Protein AF-A0A2D7VWM6-F1 (afdb_monomer_lite)

pLDDT: mean 77.24, std 12.57, range [46.75, 94.81]

Foldseek 3Di:
DPPPPPPPPPCVVCVVVVVVVVVVVVVVVVVVVVQVVCCVVVVDGPCVPPPDQQADDPVVVVCQCPVDPVLVPDDPVVVSVVRSVVRD

Radius of gyration: 26.34 Å; chains: 1; bounding box: 54×18×76 Å

Structure (mmCIF, N/CA/C/O backbone):
data_AF-A0A2D7VWM6-F1
#
_entry.id   AF-A0A2D7VWM6-F1
#
loop_
_atom_site.group_PDB
_atom_site.id
_atom_site.type_symbol
_atom_site.label_atom_id
_atom_site.label_alt_id
_atom_site.label_comp_id
_atom_site.label_asym_id
_atom_site.label_entity_id
_atom_site.label_seq_id
_atom_site.pdbx_PDB_ins_code
_atom_site.Cartn_x
_atom_site.Cartn_y
_atom_site.Cartn_z
_atom_site.occupancy
_atom_site.B_iso_or_equiv
_atom_site.auth_seq_id
_atom_site.auth_comp_id
_atom_site.auth_asy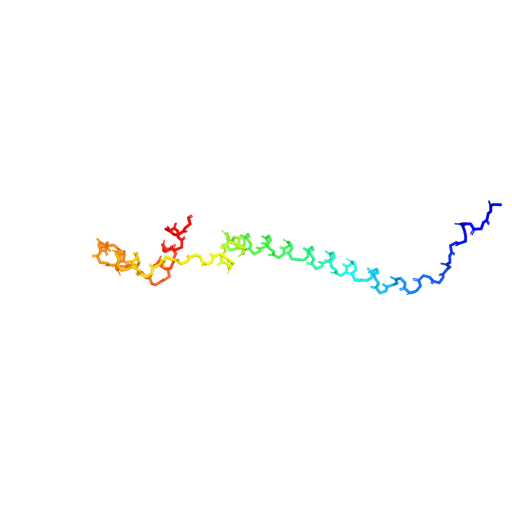m_id
_atom_site.auth_atom_id
_atom_site.pdbx_PDB_model_num
ATOM 1 N N . MET A 1 1 ? 21.498 -7.126 -52.105 1.00 46.75 1 MET A N 1
ATOM 2 C CA . MET A 1 1 ? 20.637 -7.299 -50.915 1.00 46.75 1 MET A CA 1
ATOM 3 C C . MET A 1 1 ? 21.515 -7.296 -49.665 1.00 46.75 1 MET A C 1
ATOM 5 O O . MET A 1 1 ? 21.821 -8.346 -49.129 1.00 46.75 1 MET A O 1
ATOM 9 N N . MET A 1 2 ? 22.012 -6.119 -49.272 1.00 52.34 2 MET A N 1
ATOM 10 C CA . MET A 1 2 ? 22.910 -5.918 -48.120 1.00 52.34 2 MET A CA 1
ATOM 11 C C . MET A 1 2 ? 22.795 -4.458 -47.646 1.00 52.34 2 MET A C 1
ATOM 13 O O . MET A 1 2 ? 23.780 -3.755 -47.500 1.00 52.34 2 MET A O 1
ATOM 17 N N . TYR A 1 3 ? 21.561 -3.968 -47.506 1.00 55.91 3 TYR A N 1
ATOM 18 C CA . TYR A 1 3 ? 21.271 -2.620 -46.987 1.00 55.91 3 TYR A CA 1
ATOM 19 C C . TYR A 1 3 ? 20.487 -2.661 -45.666 1.00 55.91 3 TYR A C 1
ATOM 21 O O . TYR A 1 3 ? 20.217 -1.625 -45.079 1.00 55.91 3 TYR A O 1
ATOM 29 N N . LEU A 1 4 ? 20.134 -3.855 -45.172 1.00 58.78 4 LEU A N 1
ATOM 30 C CA . LEU A 1 4 ? 19.329 -4.034 -43.954 1.00 58.78 4 LEU A CA 1
ATOM 31 C C . LEU A 1 4 ? 20.169 -4.172 -42.669 1.00 58.78 4 LEU A C 1
ATOM 33 O O . LEU A 1 4 ? 19.607 -4.366 -41.599 1.00 58.78 4 LEU A O 1
ATOM 37 N N . LEU A 1 5 ? 21.503 -4.109 -42.769 1.00 61.94 5 LEU A N 1
ATOM 38 C CA . LEU A 1 5 ? 22.444 -4.331 -41.658 1.00 61.94 5 LEU A CA 1
ATOM 39 C C . LEU A 1 5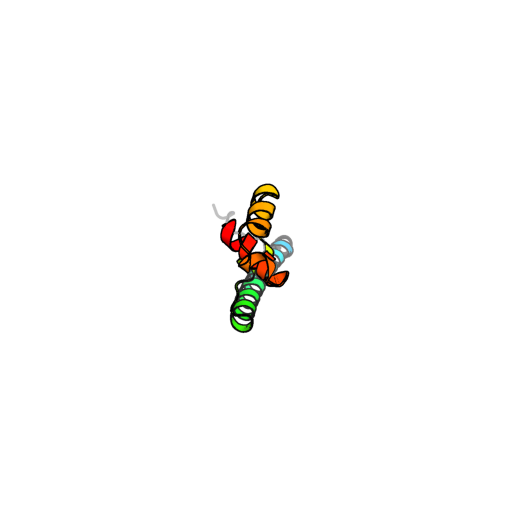 ? 23.451 -3.180 -41.483 1.00 61.94 5 LEU A C 1
ATOM 41 O O . LEU A 1 5 ? 24.558 -3.393 -40.999 1.00 61.94 5 LEU A O 1
ATOM 45 N N . GLN A 1 6 ? 23.097 -1.954 -41.870 1.00 57.94 6 GLN A N 1
ATOM 46 C CA . GLN A 1 6 ? 23.805 -0.787 -41.344 1.00 57.94 6 GLN A CA 1
ATOM 47 C C . GLN A 1 6 ? 23.164 -0.436 -40.002 1.00 57.94 6 GLN A C 1
ATOM 49 O O . GLN A 1 6 ? 22.064 0.104 -39.952 1.00 57.94 6 GLN A O 1
ATOM 54 N N . THR A 1 7 ? 23.819 -0.818 -38.904 1.00 63.75 7 THR A N 1
ATOM 55 C CA . THR A 1 7 ? 23.470 -0.311 -37.576 1.00 63.75 7 THR A CA 1
ATOM 56 C C . THR A 1 7 ? 23.781 1.176 -37.568 1.00 63.75 7 THR A C 1
ATOM 58 O O . THR A 1 7 ? 24.954 1.550 -37.540 1.00 63.75 7 THR A O 1
ATOM 61 N N . ASP A 1 8 ? 22.741 2.001 -37.648 1.00 63.28 8 ASP A N 1
ATOM 62 C CA . ASP A 1 8 ? 22.851 3.448 -37.500 1.00 63.28 8 ASP A CA 1
ATOM 63 C C . ASP A 1 8 ? 23.536 3.736 -36.156 1.00 63.28 8 ASP A C 1
ATOM 65 O O . ASP A 1 8 ? 23.021 3.390 -35.089 1.00 63.28 8 ASP A O 1
ATOM 69 N N . THR A 1 9 ? 24.757 4.267 -36.208 1.00 65.31 9 THR A N 1
ATOM 70 C CA . THR A 1 9 ? 25.617 4.463 -35.030 1.00 65.31 9 THR A CA 1
ATOM 71 C C . THR A 1 9 ? 25.086 5.550 -34.095 1.00 65.31 9 THR A C 1
ATOM 73 O O . THR A 1 9 ? 25.425 5.565 -32.911 1.00 65.31 9 THR A O 1
ATOM 76 N N . ASP A 1 10 ? 24.182 6.399 -34.585 1.00 67.75 10 ASP A N 1
ATOM 77 C CA . ASP A 1 10 ? 23.608 7.524 -33.851 1.00 67.75 10 ASP A CA 1
ATOM 78 C C . ASP A 1 10 ? 22.310 7.128 -33.127 1.00 67.75 10 ASP A C 1
ATOM 80 O O . ASP A 1 10 ? 21.241 7.707 -33.304 1.00 67.75 10 ASP A O 1
ATOM 84 N N . ALA A 1 11 ? 22.404 6.134 -32.242 1.00 70.75 11 ALA A N 1
ATOM 85 C CA . ALA A 1 11 ? 21.317 5.678 -31.367 1.00 70.75 11 ALA A CA 1
ATOM 86 C C . ALA A 1 11 ? 21.015 6.637 -30.189 1.00 70.75 11 ALA A C 1
ATOM 88 O O . ALA A 1 11 ? 20.305 6.282 -29.245 1.00 70.75 11 ALA A O 1
ATOM 89 N N . THR A 1 12 ? 21.549 7.859 -30.213 1.00 76.62 12 THR A N 1
ATOM 90 C CA . THR A 1 12 ? 21.421 8.854 -29.133 1.00 76.62 12 THR A CA 1
ATOM 91 C C . THR A 1 12 ? 19.969 9.256 -28.873 1.00 76.62 12 THR A C 1
ATOM 93 O O . THR A 1 12 ? 19.596 9.506 -27.728 1.00 76.62 12 THR A O 1
ATOM 96 N N . TRP A 1 13 ? 19.114 9.224 -29.897 1.00 81.12 13 TRP A N 1
ATOM 97 C CA . TRP A 1 13 ? 17.673 9.465 -29.773 1.00 81.12 13 TRP A CA 1
ATOM 98 C C . TRP A 1 13 ? 16.934 8.370 -28.983 1.00 81.12 13 TRP A C 1
ATOM 100 O O . TRP A 1 13 ? 15.862 8.630 -28.437 1.00 81.12 13 TRP A O 1
ATOM 110 N N . MET A 1 14 ? 17.504 7.161 -28.874 1.00 81.38 14 MET A N 1
ATOM 111 C CA . MET A 1 14 ? 16.936 6.059 -28.084 1.00 81.38 14 MET A CA 1
ATOM 112 C C . MET A 1 14 ? 17.304 6.128 -26.599 1.00 81.38 14 MET A C 1
ATOM 114 O O . MET A 1 14 ? 16.628 5.518 -25.765 1.00 81.38 14 MET A O 1
ATOM 118 N N . ALA A 1 15 ? 18.342 6.894 -26.251 1.00 85.00 15 ALA A N 1
ATOM 119 C CA . ALA A 1 15 ? 18.812 7.066 -24.882 1.00 85.00 15 ALA A CA 1
ATOM 120 C C . ALA A 1 15 ? 17.703 7.452 -23.878 1.00 85.00 15 ALA A C 1
ATOM 122 O O . ALA A 1 15 ? 17.600 6.771 -22.855 1.00 85.00 15 ALA A O 1
ATOM 123 N N . PRO A 1 16 ? 16.825 8.452 -24.128 1.00 89.44 16 PRO A N 1
ATOM 124 C CA . PRO A 1 16 ? 15.761 8.794 -23.181 1.00 89.44 16 PRO A CA 1
ATOM 125 C C . PRO A 1 16 ? 14.822 7.615 -22.902 1.00 89.44 16 PRO A C 1
ATOM 127 O O . PRO A 1 16 ? 14.480 7.367 -21.747 1.00 89.44 16 PRO A O 1
ATOM 130 N N . TYR A 1 17 ? 14.460 6.834 -23.921 1.00 89.62 17 TYR A N 1
ATOM 131 C CA . TYR A 1 17 ? 13.591 5.669 -23.749 1.00 89.62 17 TYR A CA 1
ATOM 132 C C . TYR A 1 17 ? 14.280 4.571 -22.934 1.00 89.62 17 TYR A C 1
ATOM 134 O O . TYR A 1 17 ? 13.688 4.040 -21.994 1.00 89.62 17 TYR A O 1
ATOM 142 N N . ALA A 1 18 ? 15.554 4.290 -23.213 1.00 88.81 18 ALA A N 1
ATOM 143 C CA . ALA A 1 18 ? 16.338 3.338 -22.430 1.00 88.81 18 ALA A CA 1
ATOM 144 C C . ALA A 1 18 ? 16.414 3.751 -20.949 1.00 88.81 18 ALA A C 1
ATOM 146 O O . ALA A 1 18 ? 16.149 2.931 -20.068 1.00 88.81 18 ALA A O 1
ATOM 147 N N . TYR A 1 19 ? 16.677 5.032 -20.665 1.00 91.25 19 TYR A N 1
ATOM 148 C CA . TYR A 1 19 ? 16.676 5.541 -19.293 1.00 91.25 19 TYR A CA 1
ATOM 149 C C . TYR A 1 19 ? 15.311 5.389 -18.625 1.00 91.25 19 TYR A C 1
ATOM 151 O O . TYR A 1 19 ? 15.259 4.946 -17.481 1.00 91.25 19 TYR A O 1
ATOM 159 N N . THR A 1 20 ? 14.205 5.678 -19.321 1.00 91.50 20 THR A N 1
ATOM 160 C CA . THR A 1 20 ? 12.862 5.506 -18.738 1.00 91.50 20 THR A CA 1
ATOM 161 C C . THR A 1 20 ? 12.561 4.054 -18.374 1.00 91.50 20 THR A C 1
ATOM 163 O O . THR A 1 20 ? 12.022 3.800 -17.299 1.00 91.50 20 THR A O 1
ATOM 166 N N . ILE A 1 21 ? 12.960 3.094 -19.213 1.00 93.31 21 ILE A N 1
ATOM 167 C CA . ILE A 1 21 ? 12.752 1.664 -18.954 1.00 93.31 21 ILE A CA 1
ATOM 168 C C . ILE A 1 21 ? 13.562 1.221 -17.733 1.00 93.31 21 ILE A C 1
ATOM 170 O O . ILE A 1 21 ? 13.027 0.547 -16.851 1.00 93.31 21 ILE A O 1
ATOM 174 N N . VAL A 1 22 ? 14.829 1.638 -17.642 1.00 94.31 22 VAL A N 1
ATOM 175 C CA . VAL A 1 22 ? 15.682 1.324 -16.486 1.00 94.31 22 VAL A CA 1
ATOM 176 C C . VAL A 1 22 ? 15.127 1.958 -15.214 1.00 94.31 22 VAL A C 1
ATOM 178 O O . VAL A 1 22 ? 15.062 1.291 -14.185 1.00 94.31 22 VAL A O 1
ATOM 181 N N . LEU A 1 23 ? 14.673 3.211 -15.274 1.00 94.31 23 LEU A N 1
ATOM 182 C CA . LEU A 1 23 ? 14.120 3.920 -14.120 1.00 94.31 23 LEU A CA 1
ATOM 183 C C . LEU A 1 23 ? 12.820 3.261 -13.637 1.00 94.31 23 LEU A C 1
ATOM 185 O O . LEU A 1 23 ? 12.658 3.045 -12.438 1.00 94.31 23 LEU A O 1
ATOM 189 N N . LEU A 1 24 ? 11.930 2.858 -14.550 1.00 94.31 24 LEU A N 1
ATOM 190 C CA . LEU A 1 24 ? 10.715 2.116 -14.201 1.00 94.31 24 LEU A CA 1
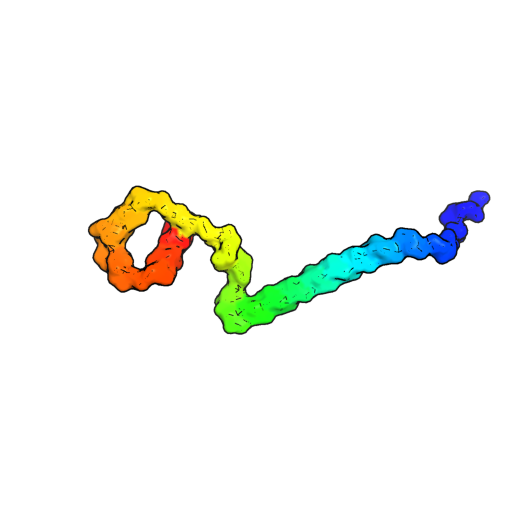ATOM 191 C C . LEU A 1 24 ? 11.031 0.746 -13.594 1.00 94.31 24 LEU A C 1
ATOM 193 O O . LEU A 1 24 ? 10.463 0.392 -12.560 1.00 94.31 24 LEU A O 1
ATOM 197 N N . GLY A 1 25 ? 11.958 -0.007 -14.192 1.00 93.06 25 GLY A N 1
ATOM 198 C CA . GLY A 1 25 ? 12.391 -1.300 -13.661 1.00 93.06 25 GLY A CA 1
ATOM 199 C C . GLY A 1 25 ? 13.017 -1.172 -12.272 1.00 93.06 25 GLY A C 1
ATOM 200 O O . GLY A 1 25 ? 12.675 -1.923 -11.357 1.00 93.06 25 GLY A O 1
ATOM 201 N N . PHE A 1 26 ? 13.874 -0.170 -12.083 1.00 94.81 26 PHE A N 1
ATOM 202 C CA . PHE A 1 26 ? 14.500 0.130 -10.800 1.00 94.81 26 PHE A CA 1
ATOM 203 C C . PHE A 1 26 ? 13.477 0.584 -9.753 1.00 94.81 26 PHE A 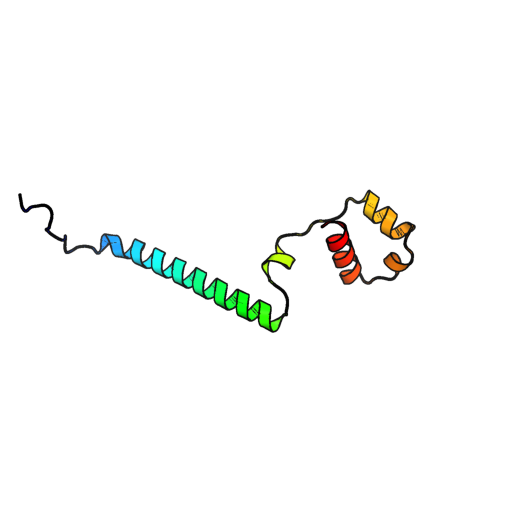C 1
ATOM 205 O O . PHE A 1 26 ? 13.507 0.115 -8.617 1.00 94.81 26 PHE A O 1
ATOM 212 N N . GLY A 1 27 ? 12.519 1.431 -10.136 1.00 93.81 27 GLY A N 1
ATOM 213 C CA . GLY A 1 27 ? 11.418 1.849 -9.272 1.00 93.81 27 GLY A CA 1
ATOM 214 C C . GLY A 1 27 ? 10.555 0.670 -8.821 1.00 93.81 27 GLY A C 1
ATOM 215 O O . GLY A 1 27 ? 10.246 0.551 -7.637 1.00 93.81 27 GLY A O 1
ATOM 216 N N . PHE A 1 28 ? 10.228 -0.249 -9.732 1.00 91.00 28 PHE A N 1
ATOM 217 C CA . PHE A 1 28 ? 9.470 -1.458 -9.402 1.00 91.00 28 PHE A CA 1
ATOM 218 C C . PHE A 1 28 ? 10.250 -2.396 -8.472 1.00 91.00 28 PHE A C 1
ATOM 220 O O . PHE A 1 28 ? 9.691 -2.959 -7.528 1.00 91.00 28 PHE A O 1
ATOM 227 N N . PHE A 1 29 ? 11.558 -2.532 -8.697 1.00 90.94 29 PHE A N 1
ATOM 228 C CA . PHE A 1 29 ? 12.436 -3.299 -7.821 1.00 90.94 29 PHE A CA 1
ATOM 229 C C . PHE A 1 29 ? 12.483 -2.706 -6.406 1.00 90.94 29 PHE A C 1
ATOM 231 O O . PHE A 1 29 ? 12.248 -3.423 -5.432 1.00 90.94 29 PHE A O 1
ATOM 238 N N . LEU A 1 30 ? 12.710 -1.393 -6.289 1.00 90.19 30 LEU A N 1
ATOM 239 C CA . LEU A 1 30 ? 12.691 -0.688 -5.007 1.00 90.19 30 LEU A CA 1
ATOM 240 C C . LEU A 1 30 ? 11.345 -0.835 -4.300 1.00 90.19 30 LEU A C 1
ATOM 242 O O . LEU A 1 30 ? 11.316 -1.120 -3.105 1.00 90.19 30 LEU A O 1
ATOM 246 N N . PHE A 1 31 ? 10.239 -0.697 -5.034 1.00 87.50 31 PHE A N 1
ATOM 247 C CA . PHE A 1 31 ? 8.897 -0.883 -4.492 1.00 87.50 31 PHE A CA 1
ATOM 248 C C . PHE A 1 31 ? 8.723 -2.280 -3.885 1.00 87.50 31 PHE A C 1
ATOM 250 O O . PHE A 1 31 ? 8.250 -2.406 -2.758 1.00 87.50 31 PHE A O 1
ATOM 257 N N . ARG A 1 32 ? 9.179 -3.329 -4.579 1.00 85.44 32 ARG A N 1
ATOM 258 C CA . ARG A 1 32 ? 9.088 -4.714 -4.097 1.00 85.44 32 ARG A CA 1
ATOM 259 C C . ARG A 1 32 ? 9.961 -4.974 -2.867 1.00 85.44 32 ARG A C 1
ATOM 261 O O . ARG A 1 32 ? 9.533 -5.669 -1.946 1.00 85.44 32 ARG A O 1
ATOM 268 N N . VAL A 1 33 ? 11.176 -4.425 -2.835 1.00 88.00 33 VAL A N 1
ATOM 269 C CA . VAL A 1 33 ? 12.067 -4.528 -1.666 1.00 88.00 33 VAL A CA 1
ATOM 270 C C . VAL A 1 33 ? 11.460 -3.800 -0.469 1.00 88.00 33 VAL A C 1
ATOM 272 O O . VAL A 1 33 ? 11.418 -4.356 0.628 1.00 88.00 33 VAL A O 1
ATOM 275 N N . PHE A 1 34 ? 10.939 -2.592 -0.686 1.00 85.88 34 PHE A N 1
ATOM 276 C CA . PHE A 1 34 ? 10.274 -1.806 0.345 1.00 85.88 34 PHE A CA 1
ATOM 277 C C . PHE A 1 34 ? 9.032 -2.516 0.890 1.00 85.88 34 PHE A C 1
ATOM 279 O O . PHE A 1 34 ? 8.849 -2.585 2.103 1.00 85.88 34 PHE A O 1
ATOM 286 N N . GLU A 1 35 ? 8.209 -3.095 0.015 1.00 82.00 35 GLU A N 1
ATOM 287 C CA . GLU A 1 35 ? 7.034 -3.863 0.414 1.00 82.00 35 GLU A CA 1
ATOM 288 C C . GLU A 1 35 ? 7.414 -5.061 1.290 1.00 82.00 35 GLU A C 1
ATOM 290 O O . GLU A 1 35 ? 6.818 -5.259 2.349 1.00 82.00 35 GLU A O 1
ATOM 295 N N . ASN A 1 36 ? 8.429 -5.831 0.888 1.00 81.25 36 ASN A N 1
ATOM 296 C CA . ASN A 1 36 ? 8.869 -7.005 1.636 1.00 81.25 36 ASN A CA 1
ATOM 297 C C . ASN A 1 36 ? 9.480 -6.624 2.996 1.00 81.25 36 ASN A C 1
ATOM 299 O O . ASN A 1 36 ? 9.183 -7.246 4.016 1.00 81.25 36 ASN A O 1
ATOM 303 N N . TRP A 1 37 ? 10.292 -5.564 3.030 1.00 83.06 37 TRP A N 1
ATOM 304 C CA . TRP A 1 37 ? 10.855 -5.035 4.272 1.00 83.06 37 TRP A CA 1
ATOM 305 C C . TRP A 1 37 ? 9.761 -4.533 5.219 1.00 83.06 37 TRP A C 1
ATOM 307 O O . TRP A 1 37 ? 9.720 -4.933 6.382 1.00 83.06 37 TRP A O 1
ATOM 317 N N . TYR A 1 38 ? 8.817 -3.735 4.713 1.00 76.44 38 TYR A N 1
ATOM 318 C CA . TYR A 1 38 ? 7.690 -3.248 5.504 1.00 76.44 38 TYR A CA 1
ATOM 319 C C . TYR A 1 38 ? 6.836 -4.405 6.032 1.00 76.44 38 TYR A C 1
ATOM 321 O O . TYR A 1 38 ? 6.469 -4.421 7.209 1.00 76.44 38 TYR A O 1
ATOM 329 N N . ALA A 1 39 ? 6.531 -5.391 5.184 1.00 76.38 39 ALA A N 1
ATOM 330 C CA . ALA A 1 39 ? 5.760 -6.562 5.577 1.00 76.38 39 ALA A CA 1
ATOM 331 C C . ALA A 1 39 ? 6.467 -7.365 6.678 1.00 76.38 39 ALA A C 1
ATOM 333 O O . ALA A 1 39 ? 5.793 -7.801 7.607 1.00 76.38 39 ALA A O 1
ATOM 334 N N . SER A 1 40 ? 7.796 -7.501 6.617 1.00 77.00 40 SER A N 1
ATOM 335 C CA . SER A 1 40 ? 8.612 -8.168 7.640 1.00 77.00 40 SER A CA 1
ATOM 336 C C . SER A 1 40 ? 8.630 -7.403 8.970 1.00 77.00 40 SER A C 1
ATOM 338 O O . SER A 1 40 ? 8.357 -7.976 10.022 1.00 77.00 40 SER A O 1
ATOM 340 N N . THR A 1 41 ? 8.861 -6.085 8.947 1.00 76.06 41 THR A N 1
ATOM 341 C CA . THR A 1 41 ? 8.907 -5.264 10.170 1.00 76.06 41 THR A CA 1
ATOM 342 C C . THR A 1 41 ? 7.545 -5.139 10.848 1.00 76.06 41 THR A C 1
ATOM 344 O O . THR A 1 41 ? 7.447 -5.234 12.071 1.00 76.06 41 THR A O 1
ATOM 347 N N . PHE A 1 42 ? 6.478 -4.922 10.077 1.00 71.81 42 PHE A N 1
ATOM 348 C CA . PHE A 1 42 ? 5.145 -4.680 10.628 1.00 71.81 42 PHE A CA 1
ATOM 349 C C . PHE A 1 42 ? 4.269 -5.940 10.685 1.00 71.81 42 PHE A C 1
ATOM 351 O O . PHE A 1 42 ? 3.141 -5.853 11.180 1.00 71.81 42 PHE A O 1
ATOM 358 N N . ASN A 1 43 ? 4.761 -7.095 10.201 1.00 62.22 43 ASN A N 1
ATOM 359 C CA . ASN A 1 43 ? 4.020 -8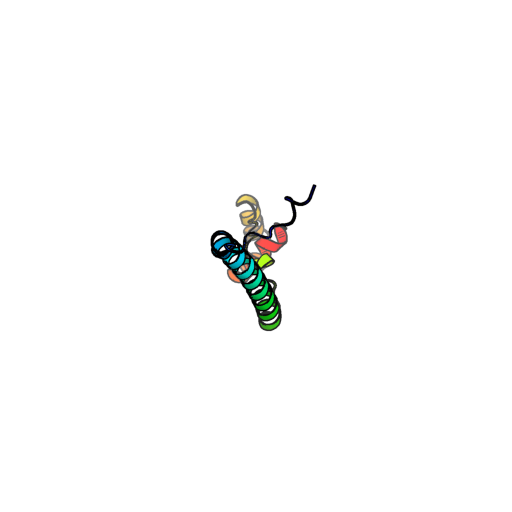.359 10.044 1.00 62.22 43 ASN A CA 1
ATOM 360 C C . ASN A 1 43 ? 2.657 -8.175 9.343 1.00 62.22 43 ASN A C 1
ATOM 362 O O . ASN A 1 43 ? 1.679 -8.868 9.637 1.00 62.22 43 ASN A O 1
ATOM 366 N N . LYS A 1 44 ? 2.549 -7.167 8.466 1.00 62.78 44 LYS A N 1
ATOM 367 C CA . LYS A 1 44 ? 1.290 -6.728 7.848 1.00 62.78 44 LYS A CA 1
ATOM 368 C C . LYS A 1 44 ? 1.543 -6.238 6.418 1.00 62.78 44 LYS A C 1
ATOM 370 O O . LYS A 1 44 ? 2.311 -5.294 6.245 1.00 62.78 44 LYS A O 1
ATOM 375 N N . PRO A 1 45 ? 0.884 -6.815 5.397 1.00 59.50 45 PRO A N 1
ATOM 376 C CA . PRO A 1 45 ? 1.031 -6.358 4.017 1.00 59.50 45 PRO A CA 1
ATOM 377 C C . PRO A 1 45 ? 0.404 -4.967 3.824 1.00 59.50 45 PRO A C 1
ATOM 379 O O . PRO A 1 45 ? -0.750 -4.745 4.206 1.00 59.50 45 PRO A O 1
ATOM 382 N N . LEU A 1 46 ? 1.146 -4.047 3.193 1.00 59.69 46 LEU A N 1
ATOM 383 C CA . LEU A 1 46 ? 0.720 -2.663 2.915 1.00 59.69 46 LEU A CA 1
ATOM 384 C C . LEU A 1 46 ? -0.595 -2.599 2.129 1.00 59.69 46 LEU A C 1
ATOM 386 O O . LEU A 1 46 ? -1.518 -1.870 2.503 1.00 59.69 46 LEU A O 1
ATOM 390 N N . PHE A 1 47 ? -0.701 -3.413 1.076 1.00 55.12 47 PHE A N 1
ATOM 391 C CA . PHE A 1 47 ? -1.836 -3.408 0.151 1.00 55.12 47 PHE A CA 1
ATOM 392 C C . PHE A 1 47 ? -3.178 -3.685 0.826 1.00 55.12 47 PHE A C 1
ATOM 394 O O . PHE A 1 47 ? -4.190 -3.084 0.470 1.00 55.12 47 PHE A O 1
ATOM 401 N N . ARG A 1 48 ? -3.207 -4.562 1.835 1.00 57.16 48 ARG A N 1
ATOM 402 C CA . ARG A 1 48 ? -4.471 -4.967 2.459 1.00 57.16 48 ARG A CA 1
ATOM 403 C C . ARG A 1 48 ? -5.047 -3.886 3.368 1.00 57.16 48 ARG A C 1
ATOM 405 O O . ARG A 1 48 ? -6.261 -3.845 3.550 1.00 57.16 48 ARG A O 1
ATOM 412 N N . HIS A 1 49 ? -4.206 -3.032 3.957 1.00 54.78 49 HIS A N 1
ATOM 413 C CA . HIS A 1 49 ? -4.667 -2.103 4.988 1.00 54.78 49 HIS A CA 1
ATOM 414 C C . HIS A 1 49 ? -5.002 -0.701 4.474 1.00 54.78 49 HIS A C 1
ATOM 416 O O . HIS A 1 49 ? -5.840 -0.042 5.086 1.00 54.78 49 HIS A O 1
ATOM 422 N N . PHE A 1 50 ? -4.391 -0.262 3.368 1.00 54.94 50 PHE A N 1
ATOM 423 C CA . PHE A 1 50 ? -4.633 1.074 2.812 1.00 54.94 50 PHE A CA 1
ATOM 424 C C . PHE A 1 50 ? -5.726 1.120 1.734 1.00 54.94 50 PHE A C 1
ATOM 426 O O . PHE A 1 50 ? -6.477 2.090 1.699 1.00 54.94 50 PHE A O 1
ATOM 433 N N . LEU A 1 51 ? -5.852 0.096 0.880 1.00 51.38 51 LEU A N 1
ATOM 434 C CA . LEU A 1 51 ? -6.684 0.180 -0.335 1.00 51.38 51 LEU A CA 1
ATOM 435 C C . LEU A 1 51 ? -8.127 -0.320 -0.177 1.00 51.38 51 LEU A C 1
ATOM 437 O O . LEU A 1 51 ? -9.009 0.134 -0.900 1.00 51.38 51 LEU A O 1
ATOM 441 N N . VAL A 1 52 ? -8.404 -1.223 0.768 1.00 54.41 52 VAL A N 1
ATOM 442 C CA . VAL A 1 52 ? -9.736 -1.834 0.913 1.00 54.41 52 VAL A CA 1
ATOM 443 C C . VAL A 1 52 ? -10.369 -1.394 2.226 1.00 54.41 52 VAL A C 1
ATOM 445 O O . VAL A 1 52 ? -10.372 -2.135 3.203 1.00 54.41 52 VAL A O 1
ATOM 448 N N . PHE A 1 53 ? -10.928 -0.186 2.265 1.00 56.19 53 PHE A N 1
ATOM 449 C CA . PHE A 1 53 ? -11.824 0.232 3.347 1.00 56.19 53 PHE A CA 1
ATOM 450 C C . PHE A 1 53 ? -13.272 -0.080 2.964 1.00 56.19 53 PHE A C 1
ATOM 452 O O . PHE A 1 53 ? -14.015 0.790 2.516 1.00 56.19 53 PHE A O 1
ATOM 459 N N . ARG A 1 54 ? -13.690 -1.338 3.146 1.00 61.44 54 ARG A N 1
ATOM 460 C CA . ARG A 1 54 ? -15.118 -1.669 3.151 1.00 61.44 54 ARG A CA 1
ATOM 461 C C . ARG A 1 54 ? -15.712 -1.267 4.496 1.00 61.44 54 ARG A C 1
ATOM 463 O O . ARG A 1 54 ? -15.306 -1.773 5.541 1.00 61.44 54 ARG A O 1
ATOM 470 N N . ASN A 1 55 ? -16.652 -0.331 4.449 1.00 65.00 55 ASN A N 1
ATOM 471 C CA . ASN A 1 55 ? -17.449 0.073 5.596 1.00 65.00 55 ASN A CA 1
ATOM 472 C C . ASN A 1 55 ? -18.837 -0.559 5.497 1.00 65.00 55 ASN A C 1
ATOM 474 O O . ASN A 1 55 ? -19.421 -0.646 4.420 1.00 65.00 55 ASN A O 1
ATOM 478 N N . ILE A 1 56 ? -19.356 -0.968 6.649 1.00 75.81 56 ILE A N 1
ATOM 479 C CA . ILE A 1 56 ? -20.719 -1.469 6.812 1.00 75.81 56 ILE A CA 1
ATOM 480 C C . ILE A 1 56 ? -21.717 -0.304 6.641 1.00 75.81 56 ILE A C 1
ATOM 482 O O . ILE A 1 56 ? -21.417 0.810 7.088 1.00 75.81 56 ILE A O 1
ATOM 486 N N . PRO A 1 57 ? -22.904 -0.518 6.041 1.00 79.81 57 PRO A N 1
ATOM 487 C CA . PRO A 1 57 ? -23.964 0.489 5.997 1.00 79.81 57 PRO A CA 1
ATOM 488 C C . PRO A 1 57 ? -24.414 0.937 7.401 1.00 79.81 57 PRO A C 1
ATOM 490 O O . PRO A 1 57 ? -24.454 0.151 8.347 1.00 79.81 57 PRO A O 1
ATOM 493 N N . LYS A 1 58 ? -24.810 2.213 7.534 1.00 79.38 58 LYS A N 1
ATOM 494 C CA . LYS A 1 58 ? -25.151 2.855 8.824 1.00 79.38 58 LYS A CA 1
ATOM 495 C C . LYS A 1 58 ? -26.207 2.094 9.642 1.00 79.38 58 LYS A C 1
ATOM 497 O O . LYS A 1 58 ? -26.097 2.043 10.860 1.00 79.38 58 LYS A O 1
ATOM 502 N N . VAL A 1 59 ? -27.180 1.468 8.978 1.00 80.94 59 VAL A N 1
ATOM 503 C CA . VAL A 1 59 ? -28.246 0.680 9.625 1.00 80.94 59 VAL A CA 1
ATOM 504 C C . VAL A 1 59 ? -27.671 -0.534 10.363 1.00 80.94 59 VAL A C 1
ATOM 506 O O . VAL A 1 59 ? -27.959 -0.752 11.533 1.00 80.94 59 VAL A O 1
ATOM 509 N N . GLN A 1 60 ? -26.783 -1.289 9.716 1.00 79.44 60 GLN A N 1
ATOM 510 C CA . GLN A 1 60 ? -26.125 -2.444 10.334 1.00 79.44 60 GLN A CA 1
ATOM 511 C C . GLN A 1 60 ? -25.139 -2.016 11.433 1.00 79.44 60 GLN A C 1
ATOM 513 O O . GLN A 1 60 ? -24.949 -2.741 12.406 1.00 79.44 60 GLN A O 1
ATOM 518 N N . GLN A 1 61 ? -24.551 -0.817 11.332 1.00 82.50 61 GLN A N 1
ATOM 519 C CA . GLN A 1 61 ? -23.748 -0.259 12.422 1.00 82.50 61 GLN A CA 1
ATOM 520 C C . GLN A 1 61 ? -24.594 0.006 13.678 1.00 82.50 61 GLN A C 1
ATOM 522 O O . GLN A 1 61 ? -24.136 -0.293 14.777 1.00 82.50 61 GLN A O 1
ATOM 527 N N . GLN A 1 62 ? -25.811 0.534 13.520 1.00 83.00 62 GLN A N 1
ATOM 528 C CA . GLN A 1 62 ? -26.726 0.774 14.640 1.00 83.00 62 GLN A CA 1
ATOM 529 C C . GLN A 1 62 ? -27.161 -0.534 15.307 1.00 83.00 62 GLN A C 1
ATOM 531 O O . GLN A 1 62 ? -27.178 -0.608 16.530 1.00 83.00 62 GLN A O 1
ATOM 536 N N . VAL A 1 63 ? -27.425 -1.587 14.526 1.00 84.25 63 VAL A N 1
ATOM 537 C CA . VAL A 1 63 ? -27.704 -2.933 15.063 1.00 84.25 63 VAL A CA 1
ATOM 538 C C . VAL A 1 63 ? -26.515 -3.452 15.878 1.00 84.25 63 VAL A C 1
ATOM 540 O O . VAL A 1 63 ? -26.697 -3.930 16.992 1.00 84.25 63 VAL A O 1
ATOM 543 N N . LEU A 1 64 ? -25.282 -3.289 15.382 1.00 84.00 64 LEU A N 1
ATOM 544 C CA . LEU A 1 64 ? -24.073 -3.680 16.117 1.00 84.00 64 LEU A CA 1
ATOM 545 C C . LEU A 1 64 ? -23.919 -2.947 17.458 1.00 84.00 64 LEU A C 1
ATOM 547 O O . LEU A 1 64 ? -23.439 -3.537 18.419 1.00 84.00 64 LEU A O 1
ATOM 551 N N . GLU A 1 65 ? -24.280 -1.665 17.519 1.00 84.75 65 GLU A N 1
ATOM 552 C CA . GLU A 1 65 ? -24.161 -0.847 18.734 1.00 84.75 65 GLU A CA 1
ATOM 553 C C . GLU A 1 65 ? -25.284 -1.123 19.740 1.00 84.75 65 GLU A C 1
ATOM 555 O O . GLU A 1 65 ? -25.019 -1.121 20.941 1.00 84.75 65 GLU A O 1
ATOM 560 N N . ASN A 1 66 ? -26.495 -1.404 19.257 1.00 84.62 66 ASN A N 1
ATOM 561 C CA . ASN A 1 66 ? -27.676 -1.590 20.099 1.00 84.62 66 ASN A CA 1
ATOM 562 C C . ASN A 1 66 ? -27.850 -3.033 20.590 1.00 84.62 66 ASN A C 1
ATOM 564 O O . ASN A 1 66 ? -28.285 -3.234 21.719 1.00 84.62 66 ASN A O 1
ATOM 568 N N . GLU A 1 67 ? -27.513 -4.034 19.774 1.00 86.69 67 GLU A N 1
ATOM 569 C CA . GLU A 1 67 ? -27.774 -5.443 20.107 1.00 86.69 67 GLU A CA 1
ATOM 570 C C . GLU A 1 67 ? -26.580 -6.139 20.767 1.00 86.69 67 GLU A C 1
ATOM 572 O O . GLU A 1 67 ? -26.750 -7.085 21.535 1.00 86.69 67 GLU A O 1
ATOM 577 N N . PHE A 1 68 ? -25.356 -5.662 20.523 1.00 85.44 68 PHE A N 1
ATOM 578 C CA . PHE A 1 68 ? -24.149 -6.291 21.053 1.00 85.44 68 PHE A CA 1
ATOM 579 C C . PHE A 1 68 ? -23.475 -5.407 22.101 1.00 85.44 68 PHE A C 1
ATOM 581 O O . PHE A 1 68 ? -22.650 -4.549 21.786 1.00 85.44 68 PHE A O 1
ATOM 588 N N . TYR A 1 69 ? -23.730 -5.696 23.381 1.00 85.75 69 TYR A N 1
ATOM 589 C CA . TYR A 1 69 ? -23.066 -5.024 24.507 1.00 85.75 69 TYR A CA 1
ATOM 590 C C . TYR A 1 69 ? -21.531 -5.070 24.402 1.00 85.75 69 TYR A C 1
ATOM 592 O O . TYR A 1 69 ? -20.853 -4.082 24.665 1.00 85.75 69 TYR A O 1
ATOM 600 N N . PHE A 1 70 ? -20.967 -6.178 23.913 1.00 86.25 70 PHE A N 1
ATOM 601 C CA . PHE A 1 70 ? -19.530 -6.297 23.651 1.00 86.25 70 PHE A CA 1
ATOM 602 C C . PHE A 1 70 ? -19.005 -5.226 22.684 1.00 86.25 70 PHE A C 1
ATOM 604 O O . PHE A 1 70 ? -17.907 -4.700 22.869 1.00 86.25 70 PHE A O 1
ATOM 611 N N . TYR A 1 71 ? -19.786 -4.875 21.661 1.00 84.44 71 TYR A N 1
ATOM 612 C CA . TYR A 1 71 ? -19.371 -3.904 20.660 1.00 84.44 71 TYR A CA 1
ATOM 613 C C . TYR A 1 71 ? -19.264 -2.491 21.233 1.00 84.44 71 TYR A C 1
ATOM 615 O O . TYR A 1 71 ? -18.370 -1.740 20.837 1.00 84.44 71 TYR A O 1
ATOM 623 N N . SER A 1 72 ? -20.103 -2.135 22.210 1.00 83.69 72 SER A N 1
ATOM 624 C CA . SER A 1 72 ? -20.038 -0.831 22.877 1.00 83.69 72 SER A CA 1
ATO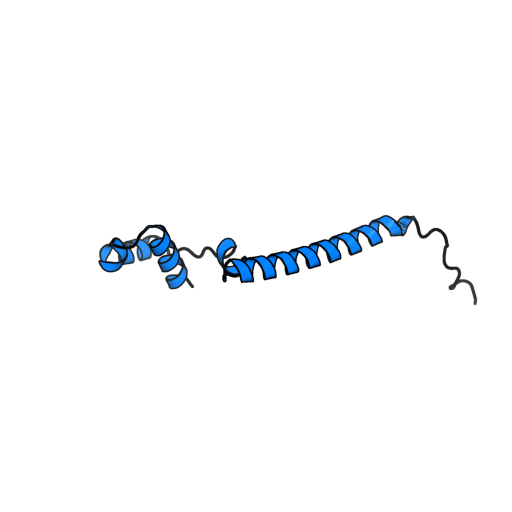M 625 C C . SER A 1 72 ? -18.731 -0.652 23.668 1.00 83.69 72 SER A C 1
ATOM 627 O O . SER A 1 72 ? -18.149 0.436 23.621 1.00 83.69 72 SER A O 1
ATOM 629 N N . LEU A 1 73 ? -18.207 -1.738 24.253 1.00 87.38 73 LEU A N 1
ATOM 630 C CA . LEU A 1 73 ? -16.979 -1.788 25.061 1.00 87.38 73 LEU A CA 1
ATOM 631 C C . LEU A 1 73 ? -15.677 -1.657 24.247 1.00 87.38 73 LEU A C 1
ATOM 633 O O . LEU A 1 73 ? -14.613 -1.385 24.803 1.00 87.38 73 LEU A O 1
ATOM 637 N N . LEU A 1 74 ? -15.725 -1.847 22.925 1.00 85.81 74 LEU A N 1
ATOM 638 C CA . LEU A 1 74 ? -14.537 -1.787 22.072 1.00 85.81 74 LEU A CA 1
ATOM 639 C C . LEU A 1 74 ? -14.044 -0.341 21.854 1.00 85.81 74 LEU A C 1
ATOM 641 O O . LEU A 1 74 ? -14.811 0.578 21.556 1.00 85.81 74 LEU A O 1
ATOM 645 N N . SER A 1 75 ? -12.722 -0.146 21.899 1.00 85.44 75 SER A N 1
ATOM 646 C CA . SER A 1 75 ? -12.070 1.109 21.487 1.00 85.44 75 SER A CA 1
ATOM 647 C C . SER A 1 75 ? -12.303 1.398 19.995 1.00 85.44 75 SER A C 1
ATOM 649 O O . SER A 1 75 ? -12.457 0.477 19.189 1.00 85.44 75 SER A O 1
ATOM 651 N N . SER A 1 76 ? -12.280 2.675 19.597 1.00 82.31 76 SER A N 1
ATOM 652 C CA . SER A 1 76 ? -12.536 3.137 18.222 1.00 82.31 76 SER A CA 1
ATOM 653 C C . SER A 1 76 ? -11.704 2.402 17.159 1.00 82.31 76 SER A C 1
ATOM 655 O O . SER A 1 76 ? -12.223 2.052 16.097 1.00 82.31 76 SER A O 1
ATOM 657 N N . LYS A 1 77 ? -10.439 2.077 17.462 1.00 79.81 77 LYS A N 1
ATOM 658 C CA . LYS A 1 77 ? -9.550 1.306 16.575 1.00 79.81 77 LYS A CA 1
ATOM 659 C C . LYS A 1 77 ? -10.057 -0.122 16.345 1.00 79.81 77 LYS A C 1
ATOM 661 O O . LYS A 1 77 ? -10.079 -0.593 15.208 1.00 79.81 77 LYS A O 1
ATOM 666 N N . HIS A 1 78 ? -10.504 -0.787 17.407 1.00 81.75 78 HIS A N 1
ATOM 667 C CA . HIS A 1 78 ? -11.023 -2.150 17.336 1.00 81.75 78 HIS A CA 1
ATOM 668 C C . HIS A 1 78 ? -12.426 -2.193 16.724 1.00 81.75 78 HIS A C 1
ATOM 670 O O . HIS A 1 78 ? -12.694 -3.073 15.913 1.00 81.75 78 HIS A O 1
ATOM 676 N N . LYS A 1 79 ? -13.280 -1.196 17.001 1.00 85.31 79 LYS A N 1
ATOM 677 C CA . LYS A 1 79 ? -14.566 -1.009 16.306 1.00 85.31 79 LYS A CA 1
ATOM 678 C C . LYS A 1 79 ? -14.354 -0.901 14.797 1.00 85.31 79 LYS A C 1
ATOM 680 O O . LYS A 1 79 ? -15.022 -1.592 14.034 1.00 85.31 79 LYS A O 1
ATOM 685 N N . ARG A 1 80 ? -13.378 -0.099 14.353 1.00 80.69 80 ARG A N 1
ATOM 686 C CA . ARG A 1 80 ? -13.037 0.037 12.926 1.00 80.69 80 ARG A CA 1
ATOM 687 C C . ARG A 1 80 ? -12.572 -1.286 12.313 1.00 80.69 80 ARG A C 1
ATOM 689 O O . ARG A 1 80 ? -12.992 -1.626 11.213 1.00 80.69 80 ARG A O 1
ATOM 696 N N . GLN A 1 81 ? -11.744 -2.046 13.029 1.00 81.00 81 GLN A N 1
ATOM 697 C CA . GLN A 1 81 ? -11.275 -3.355 12.571 1.00 81.00 81 GLN A CA 1
ATOM 698 C C . GLN A 1 81 ? -12.401 -4.398 12.517 1.00 81.00 81 GLN A C 1
ATOM 700 O O . GLN A 1 81 ? -12.461 -5.179 11.573 1.00 81.00 81 GLN A O 1
ATOM 705 N N . PHE A 1 82 ? -13.304 -4.400 13.497 1.00 83.19 82 PHE A N 1
ATOM 706 C CA . PHE A 1 82 ? -14.460 -5.293 13.530 1.00 83.19 82 PHE A CA 1
ATOM 707 C C . PHE A 1 82 ? -15.416 -5.009 12.368 1.00 83.19 82 PHE A C 1
ATOM 709 O O . PHE A 1 82 ? -15.790 -5.932 11.652 1.00 83.19 82 PHE A O 1
ATOM 716 N N . ARG A 1 83 ? -15.716 -3.727 12.102 1.00 84.25 83 ARG A N 1
ATOM 717 C CA . ARG A 1 83 ? -16.525 -3.318 10.939 1.00 84.25 83 ARG A CA 1
ATOM 718 C C . ARG A 1 83 ? -15.924 -3.808 9.626 1.00 84.25 83 ARG A C 1
ATOM 720 O O . ARG A 1 83 ? -16.633 -4.338 8.784 1.00 84.25 83 ARG A O 1
ATOM 727 N N . HIS A 1 84 ? -14.613 -3.650 9.469 1.00 80.00 84 HIS A N 1
ATOM 728 C CA . HIS A 1 84 ? -13.902 -4.094 8.271 1.00 80.00 84 HIS A CA 1
ATOM 729 C C . HIS A 1 84 ? -13.978 -5.615 8.072 1.00 80.00 84 HIS A C 1
ATOM 731 O O . HIS A 1 84 ? -14.193 -6.083 6.956 1.00 80.00 84 HIS A O 1
ATOM 737 N N . ARG A 1 85 ? -13.863 -6.382 9.165 1.00 79.12 85 ARG A N 1
ATOM 738 C CA . ARG A 1 85 ? -13.970 -7.849 9.148 1.00 79.12 85 ARG A CA 1
ATOM 739 C C . ARG A 1 85 ? -15.380 -8.346 8.848 1.00 79.12 85 ARG A C 1
ATOM 741 O O . ARG A 1 85 ? -15.505 -9.333 8.146 1.00 79.12 85 ARG A O 1
ATOM 748 N N . VAL A 1 86 ? -16.413 -7.681 9.363 1.00 79.38 86 VAL A N 1
ATOM 749 C CA . VAL A 1 86 ? -17.818 -8.053 9.116 1.00 79.38 86 VAL A CA 1
ATOM 750 C C . VAL A 1 86 ? -18.282 -7.631 7.710 1.00 79.38 86 VAL A C 1
ATOM 752 O O . VAL A 1 86 ? -19.204 -8.228 7.171 1.00 79.38 86 VAL A O 1
ATOM 755 N N . ALA A 1 87 ? -17.638 -6.630 7.096 1.00 72.69 87 ALA A N 1
ATOM 756 C CA . ALA A 1 87 ? -17.925 -6.187 5.726 1.00 72.69 87 ALA A CA 1
ATOM 757 C C . ALA A 1 87 ? -17.156 -6.943 4.619 1.00 72.69 87 ALA A C 1
ATOM 759 O O . ALA A 1 87 ? -17.424 -6.703 3.437 1.00 72.69 87 ALA A O 1
ATOM 760 N N . THR A 1 88 ? -16.150 -7.756 4.974 1.00 63.44 88 THR A N 1
ATOM 761 C CA . THR A 1 88 ? -15.393 -8.598 4.026 1.00 63.44 88 THR A CA 1
ATOM 762 C C . THR A 1 88 ? -16.173 -9.866 3.739 1.00 63.44 88 THR A C 1
ATOM 764 O O . THR A 1 88 ? -16.356 -10.141 2.534 1.00 63.44 88 THR A O 1
#

Sequence (88 aa):
MMYLLQTDTDATWMAPYAYTIVLLGFGFFLFRVFENWYASTFNKPLFRHFLVFRNIPKVQQQVLENEFYFYSLLSSKHKRQFRHRVAT

Secondary structure (DSSP, 8-state):
---S----S-GGGGHHHHHHHHHHHHHHHHHHHHHHHHHHHHSS-HHHHHS--PPPPHHHHHHHHHH-HHHHHS-HHHHHHHHHHH--